Protein AF-A0A2D6MK32-F1 (afdb_monomer_lite)

Radius of gyration: 17.48 Å; chains: 1; bounding box: 47×19×46 Å

Structure (mmCIF, N/CA/C/O backbone):
data_AF-A0A2D6MK32-F1
#
_entry.id   AF-A0A2D6MK32-F1
#
loop_
_atom_site.group_PDB
_atom_site.id
_atom_site.type_symbol
_atom_site.label_atom_id
_atom_site.label_alt_id
_atom_site.label_comp_id
_atom_site.label_asym_id
_atom_site.label_entity_id
_atom_site.label_seq_id
_atom_site.pdbx_PDB_ins_code
_atom_site.Cartn_x
_atom_site.Cartn_y
_atom_site.Cartn_z
_atom_site.occupancy
_atom_site.B_iso_or_equiv
_atom_site.auth_seq_id
_atom_site.auth_comp_id
_atom_site.auth_asym_id
_atom_site.auth_atom_id
_atom_site.pdbx_PDB_model_num
ATOM 1 N N . MET A 1 1 ? 8.828 8.638 -24.430 1.00 52.59 1 MET A N 1
ATOM 2 C CA . MET A 1 1 ? 8.550 9.688 -23.418 1.00 52.59 1 MET A CA 1
ATOM 3 C C . MET A 1 1 ? 7.425 9.341 -22.435 1.00 52.59 1 MET A C 1
ATOM 5 O O . MET A 1 1 ? 7.682 9.405 -21.245 1.00 52.59 1 MET A O 1
ATOM 9 N N . LYS A 1 2 ? 6.216 8.931 -22.864 1.00 57.78 2 LYS A N 1
ATOM 10 C CA . LYS A 1 2 ? 5.079 8.677 -21.940 1.00 57.78 2 LYS A CA 1
ATOM 11 C C . LYS A 1 2 ? 5.277 7.511 -20.947 1.00 57.78 2 LYS A C 1
ATOM 13 O O . LYS A 1 2 ? 4.841 7.622 -19.808 1.00 57.78 2 LYS A O 1
ATOM 18 N N . LYS A 1 3 ? 5.971 6.433 -21.345 1.00 61.81 3 LYS A N 1
ATOM 19 C CA . LYS A 1 3 ? 6.187 5.235 -20.502 1.00 61.81 3 LYS A CA 1
ATOM 20 C C . LYS A 1 3 ? 6.915 5.536 -19.182 1.00 61.81 3 LYS A C 1
ATOM 22 O O . LYS A 1 3 ? 6.463 5.097 -18.136 1.00 61.81 3 LYS A O 1
ATOM 27 N N . HIS A 1 4 ? 7.966 6.361 -19.212 1.00 70.94 4 HIS A N 1
ATOM 28 C CA . HIS A 1 4 ? 8.705 6.736 -17.996 1.00 70.94 4 HIS A CA 1
ATOM 29 C C . HIS A 1 4 ? 7.860 7.508 -16.979 1.00 70.94 4 HIS A C 1
ATOM 31 O O . HIS A 1 4 ? 8.086 7.393 -15.777 1.00 70.94 4 HIS A O 1
ATOM 37 N N . LEU A 1 5 ? 6.888 8.291 -17.450 1.00 77.62 5 LEU A N 1
ATOM 38 C CA . LEU A 1 5 ? 6.017 9.070 -16.576 1.00 77.62 5 LEU A CA 1
ATOM 39 C C . LEU A 1 5 ? 5.002 8.160 -15.871 1.00 77.62 5 LEU A C 1
ATOM 41 O O . LEU A 1 5 ? 4.786 8.308 -14.675 1.00 77.62 5 LEU A O 1
ATOM 45 N N . ILE A 1 6 ? 4.472 7.161 -16.586 1.00 76.69 6 ILE A N 1
ATOM 46 C CA . ILE A 1 6 ? 3.577 6.133 -16.031 1.00 76.69 6 ILE A CA 1
ATOM 47 C C . ILE A 1 6 ? 4.310 5.274 -14.992 1.00 76.69 6 ILE A C 1
ATOM 49 O O . ILE A 1 6 ? 3.775 5.044 -13.912 1.00 76.69 6 ILE A O 1
ATOM 53 N N . LEU A 1 7 ? 5.552 4.867 -15.276 1.00 75.12 7 LEU A N 1
ATOM 54 C CA . LEU A 1 7 ? 6.391 4.111 -14.337 1.00 75.12 7 LEU A CA 1
ATOM 55 C C . LEU A 1 7 ? 6.648 4.878 -13.032 1.00 75.12 7 LEU A C 1
ATOM 57 O O . LEU A 1 7 ? 6.502 4.327 -11.938 1.00 75.12 7 LEU A O 1
ATOM 61 N N . LYS A 1 8 ? 7.012 6.164 -13.139 1.00 80.69 8 LYS A N 1
ATOM 62 C CA . LYS A 1 8 ? 7.221 7.026 -11.967 1.00 80.69 8 LYS A CA 1
ATOM 63 C C . LYS A 1 8 ? 5.945 7.172 -11.151 1.00 80.69 8 LYS A C 1
ATOM 65 O O . LYS A 1 8 ? 5.987 6.989 -9.939 1.00 80.69 8 LYS A O 1
ATOM 70 N N . LEU A 1 9 ? 4.824 7.441 -11.820 1.00 81.62 9 LEU A N 1
ATOM 71 C CA . LEU A 1 9 ? 3.534 7.589 -11.157 1.00 81.62 9 LEU A CA 1
ATOM 72 C C . LEU A 1 9 ? 3.139 6.301 -10.426 1.00 81.62 9 LEU A C 1
ATOM 74 O O . LEU A 1 9 ? 2.726 6.361 -9.275 1.00 81.62 9 LEU A O 1
ATOM 78 N N . ASN A 1 10 ? 3.323 5.139 -11.060 1.00 78.69 10 ASN A N 1
ATOM 79 C CA . ASN A 1 10 ? 3.029 3.845 -10.448 1.00 78.69 10 ASN A CA 1
ATOM 80 C C . ASN A 1 10 ? 3.925 3.569 -9.234 1.00 78.69 10 ASN A C 1
ATOM 82 O O . ASN A 1 10 ? 3.449 3.086 -8.213 1.00 78.69 10 ASN A O 1
ATOM 86 N N . THR A 1 11 ? 5.208 3.925 -9.312 1.00 79.62 11 THR A N 1
ATOM 87 C CA . THR A 1 11 ? 6.150 3.753 -8.195 1.00 79.62 11 THR A CA 1
ATOM 88 C C . THR A 1 11 ? 5.783 4.642 -7.006 1.00 79.62 11 THR A C 1
ATOM 90 O O . THR A 1 11 ? 5.784 4.185 -5.862 1.00 79.62 11 THR A O 1
ATOM 93 N N . GLU A 1 12 ? 5.441 5.908 -7.257 1.00 84.44 12 GLU A N 1
ATOM 94 C CA . GLU A 1 12 ? 4.991 6.818 -6.201 1.00 84.44 12 GLU A CA 1
ATOM 95 C C . GLU A 1 12 ? 3.645 6.387 -5.616 1.00 84.44 12 GLU A C 1
ATOM 97 O O . GLU A 1 12 ? 3.487 6.386 -4.395 1.00 84.44 12 GLU A O 1
ATOM 102 N N . LEU A 1 13 ? 2.710 5.936 -6.457 1.00 80.88 13 LEU A N 1
ATOM 103 C CA . LEU A 1 13 ? 1.413 5.417 -6.029 1.00 80.88 13 LEU A CA 1
ATOM 1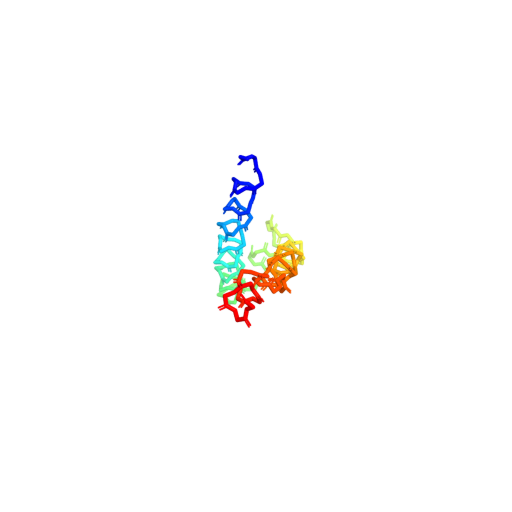04 C C . LEU A 1 13 ? 1.560 4.134 -5.200 1.00 80.88 13 LEU A C 1
ATOM 106 O O . LEU A 1 13 ? 0.893 3.988 -4.178 1.00 80.88 13 LEU A O 1
ATOM 110 N N . PHE A 1 14 ? 2.464 3.229 -5.580 1.00 81.81 14 PHE A N 1
ATOM 111 C CA . PHE A 1 14 ? 2.779 2.028 -4.806 1.00 81.81 14 PHE A CA 1
ATOM 112 C C . PHE A 1 14 ? 3.353 2.389 -3.431 1.00 81.81 14 PHE A C 1
ATOM 114 O O . PHE A 1 14 ? 2.907 1.883 -2.402 1.00 81.81 14 PHE A O 1
ATOM 121 N N . ARG A 1 15 ? 4.289 3.342 -3.382 1.00 82.62 15 ARG A N 1
ATOM 122 C CA . ARG A 1 15 ? 4.868 3.799 -2.115 1.00 82.62 15 ARG A CA 1
ATOM 123 C C . ARG A 1 15 ? 3.827 4.478 -1.222 1.00 82.62 15 ARG A C 1
ATOM 125 O O . ARG A 1 15 ? 3.757 4.174 -0.033 1.00 82.62 15 ARG A O 1
ATOM 132 N N . ALA A 1 16 ? 3.012 5.370 -1.785 1.00 83.94 16 ALA A N 1
ATOM 133 C CA . ALA A 1 16 ? 1.958 6.069 -1.057 1.00 83.94 16 ALA A CA 1
ATOM 134 C C . ALA A 1 16 ? 0.876 5.103 -0.555 1.00 83.94 16 ALA A C 1
ATOM 136 O O . ALA A 1 16 ? 0.479 5.186 0.604 1.00 83.94 16 ALA A O 1
ATOM 137 N N . SER A 1 17 ? 0.443 4.154 -1.390 1.00 78.94 17 SER A N 1
ATOM 138 C CA . SER A 1 17 ? -0.548 3.139 -1.011 1.00 78.94 17 SER A CA 1
ATOM 139 C C . SER A 1 17 ? -0.024 2.187 0.063 1.00 78.94 17 SER A C 1
ATOM 141 O O . SER A 1 17 ? -0.772 1.855 0.979 1.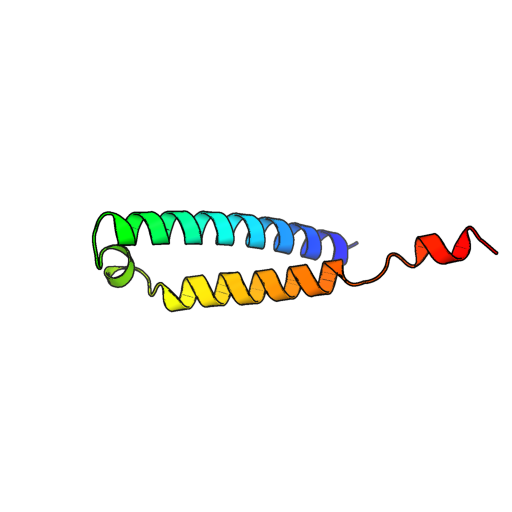00 78.94 17 SER A O 1
ATOM 143 N N . GLY A 1 18 ? 1.260 1.817 0.036 1.00 80.31 18 GLY A N 1
ATOM 144 C CA . GLY A 1 18 ? 1.882 1.037 1.108 1.00 80.31 18 GLY A CA 1
ATOM 145 C C . GLY A 1 18 ? 1.902 1.775 2.445 1.00 80.31 18 GLY A C 1
ATOM 146 O O . GLY A 1 18 ? 1.477 1.226 3.461 1.00 80.31 18 GLY A O 1
ATOM 147 N N . ILE A 1 19 ? 2.318 3.046 2.445 1.00 87.12 19 ILE A N 1
ATOM 148 C CA . ILE A 1 19 ? 2.305 3.886 3.655 1.00 87.12 19 ILE A CA 1
ATOM 149 C C . ILE A 1 19 ? 0.872 4.062 4.172 1.00 87.12 19 ILE A C 1
ATOM 151 O O . ILE A 1 19 ? 0.625 3.911 5.366 1.00 87.12 19 ILE A O 1
ATOM 155 N N . LEU A 1 20 ? -0.082 4.338 3.281 1.00 80.62 20 LEU A N 1
ATOM 156 C CA . LEU A 1 20 ? -1.487 4.498 3.641 1.00 80.62 20 LEU A CA 1
ATOM 157 C C . LEU A 1 20 ? -2.063 3.210 4.243 1.00 80.62 20 LEU A C 1
ATOM 159 O O . LEU A 1 20 ? -2.749 3.269 5.258 1.00 80.62 20 LEU A O 1
ATOM 163 N N . THR A 1 21 ? -1.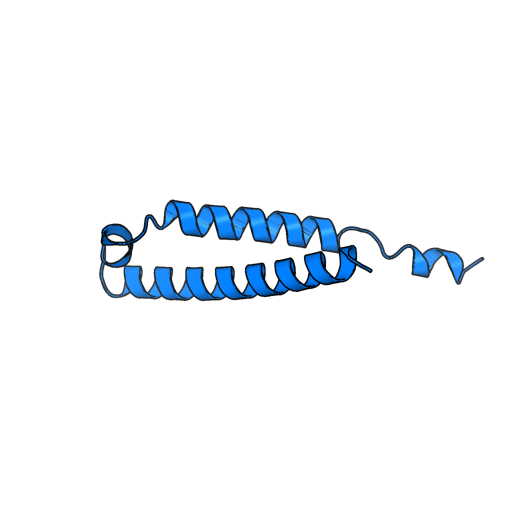739 2.054 3.661 1.00 80.75 21 THR A N 1
ATOM 164 C CA . THR A 1 21 ? -2.159 0.743 4.177 1.00 80.75 21 THR A CA 1
ATOM 165 C C . THR A 1 21 ? -1.612 0.511 5.582 1.00 80.75 21 THR A C 1
ATOM 167 O O . THR A 1 21 ? -2.363 0.096 6.458 1.00 80.75 21 THR A O 1
ATOM 170 N N . LEU A 1 22 ? -0.340 0.842 5.832 1.00 82.25 22 LEU A N 1
ATOM 171 C CA . LEU A 1 22 ? 0.261 0.739 7.165 1.00 82.25 22 LEU A CA 1
ATOM 172 C C . LEU A 1 22 ? -0.424 1.655 8.184 1.00 82.25 22 LEU A C 1
ATOM 174 O O . LEU A 1 22 ? -0.726 1.208 9.285 1.00 82.25 22 LEU A O 1
ATOM 178 N N . ILE A 1 23 ? -0.701 2.912 7.823 1.00 84.69 23 ILE A N 1
ATOM 179 C CA . ILE A 1 23 ? -1.395 3.864 8.706 1.00 84.69 23 ILE A CA 1
ATOM 180 C C . ILE A 1 23 ? -2.805 3.369 9.029 1.00 84.69 23 ILE A C 1
ATOM 182 O O . ILE A 1 23 ? -3.205 3.380 10.189 1.00 84.69 23 ILE A O 1
ATOM 186 N N . LEU A 1 24 ? -3.549 2.910 8.022 1.00 78.62 24 LEU A N 1
ATOM 187 C CA . LEU A 1 24 ? -4.894 2.372 8.212 1.00 78.62 24 LEU A CA 1
ATOM 188 C C . LEU A 1 24 ? -4.870 1.116 9.086 1.00 78.62 24 LEU A C 1
ATOM 190 O O . LEU A 1 24 ? -5.682 0.990 9.994 1.00 78.62 24 LEU A O 1
ATOM 194 N N . PHE A 1 25 ? -3.899 0.229 8.885 1.00 79.62 25 PHE A N 1
ATOM 195 C CA . PHE A 1 25 ? -3.733 -0.943 9.737 1.00 79.62 25 PHE A CA 1
ATOM 196 C C . PHE A 1 25 ? -3.413 -0.555 11.189 1.00 79.62 25 PHE A C 1
ATOM 198 O O . PHE A 1 25 ? -3.966 -1.130 12.127 1.00 79.62 25 PHE A O 1
ATOM 205 N N . LEU A 1 26 ? -2.574 0.466 11.387 1.00 80.00 26 LEU A N 1
ATOM 206 C CA . LEU A 1 26 ? -2.254 0.999 12.712 1.00 80.00 26 LEU A CA 1
ATOM 207 C C . LEU A 1 26 ? -3.491 1.607 13.391 1.00 80.00 26 LEU A C 1
ATOM 209 O O . LEU A 1 26 ? -3.720 1.369 14.573 1.00 80.00 26 LEU A O 1
ATOM 213 N N . LEU A 1 27 ? -4.302 2.362 12.645 1.00 78.94 27 LEU A N 1
ATOM 214 C CA . LEU A 1 27 ? -5.547 2.9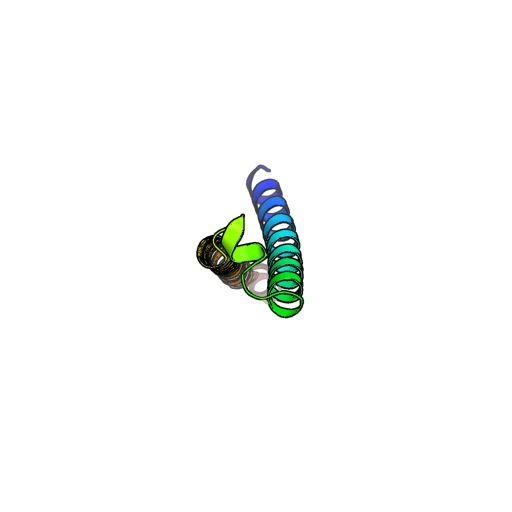58 13.138 1.00 78.94 27 LEU A CA 1
ATOM 215 C C . LEU A 1 27 ? -6.589 1.897 13.506 1.00 78.94 27 LEU A C 1
ATOM 217 O O . LEU A 1 27 ? -7.223 2.023 14.551 1.00 78.94 27 LEU A O 1
ATOM 221 N N . GLU A 1 28 ? -6.729 0.845 12.697 1.00 74.31 28 GLU A N 1
ATOM 222 C CA . GLU A 1 28 ? -7.601 -0.295 13.009 1.00 74.31 28 GLU A CA 1
ATOM 223 C C . GLU A 1 28 ? -7.109 -1.042 14.260 1.00 74.31 28 GLU A C 1
ATOM 225 O O . GLU A 1 28 ? -7.915 -1.455 15.087 1.00 74.31 28 GLU A O 1
ATOM 230 N N . THR A 1 29 ? -5.788 -1.147 14.454 1.00 71.62 29 THR A N 1
ATOM 231 C CA . THR A 1 29 ? -5.192 -1.769 15.653 1.00 71.62 29 THR A CA 1
ATOM 232 C C . THR A 1 29 ? -5.402 -0.921 16.913 1.00 71.62 29 THR A C 1
ATOM 234 O O . THR A 1 29 ? -5.586 -1.460 18.001 1.00 71.62 29 THR A O 1
ATOM 237 N N . LEU A 1 30 ? -5.373 0.412 16.793 1.00 78.94 30 LEU A N 1
ATOM 238 C CA . LEU A 1 30 ? -5.611 1.329 17.916 1.00 78.94 30 LEU A CA 1
ATOM 239 C C . LEU A 1 30 ? -7.078 1.341 18.359 1.00 78.94 30 LEU A C 1
ATOM 241 O O . LEU A 1 30 ? -7.364 1.560 19.537 1.00 78.94 30 LEU A O 1
ATOM 245 N N . LYS A 1 31 ? -8.007 1.141 17.422 1.00 74.19 31 LYS A N 1
ATOM 246 C CA . LYS A 1 31 ? -9.436 1.056 17.701 1.00 74.19 31 LYS A CA 1
ATOM 247 C C . LYS A 1 31 ? -10.094 0.129 16.689 1.00 74.19 31 LYS A C 1
ATOM 249 O O . LYS A 1 31 ? -10.334 0.530 15.549 1.00 74.19 31 LYS A O 1
ATOM 254 N N . GLU A 1 32 ? -10.434 -1.074 17.145 1.00 70.50 32 GLU A N 1
ATOM 255 C CA . GLU A 1 32 ? -11.149 -2.054 16.328 1.00 70.50 32 GLU A CA 1
ATOM 256 C C . GLU A 1 32 ? -12.391 -1.428 15.685 1.00 70.50 32 GLU A C 1
ATOM 258 O O . GLU A 1 32 ? -13.183 -0.733 16.334 1.00 70.50 32 GLU A O 1
ATOM 263 N N . GLY A 1 33 ? -12.538 -1.654 14.380 1.00 68.06 33 GLY A N 1
ATOM 264 C CA . GLY A 1 33 ? -13.660 -1.174 13.592 1.00 68.06 33 GLY A CA 1
ATOM 265 C C . GLY A 1 33 ? -13.591 0.297 13.185 1.00 68.06 33 GLY A C 1
ATOM 266 O O . GLY A 1 33 ? -14.480 0.735 12.463 1.00 68.06 33 GLY A O 1
ATOM 267 N N . TYR A 1 34 ? -12.586 1.079 13.599 1.00 70.19 34 TYR A N 1
ATOM 268 C CA . TYR A 1 34 ? -12.497 2.499 13.237 1.00 70.19 34 TYR A CA 1
ATOM 269 C C . TYR A 1 34 ? -12.302 2.710 11.735 1.00 70.19 34 TYR A C 1
ATOM 271 O O . TYR A 1 34 ? -12.971 3.556 11.142 1.00 70.19 34 TYR A O 1
ATOM 279 N N . VAL A 1 35 ? -11.420 1.938 11.101 1.00 63.75 35 VAL A N 1
ATOM 280 C CA . VAL A 1 35 ? -11.214 2.017 9.654 1.00 63.75 35 VAL A CA 1
ATOM 281 C C . VAL A 1 35 ? -12.360 1.332 8.939 1.00 63.75 35 VAL A C 1
ATOM 283 O O . VAL A 1 35 ? -12.937 1.937 8.039 1.00 63.75 35 VAL A O 1
ATOM 286 N N . SER A 1 36 ? -12.763 0.149 9.404 1.00 67.31 36 SER A N 1
ATOM 287 C CA . SER A 1 36 ? -13.873 -0.623 8.832 1.00 67.31 36 SER A CA 1
ATOM 288 C C . SER A 1 36 ? -15.208 0.145 8.782 1.00 67.31 36 SER A C 1
ATOM 290 O O . SER A 1 36 ? -16.049 -0.156 7.936 1.00 67.31 36 SER A O 1
ATOM 292 N N . PHE A 1 37 ? -15.400 1.162 9.635 1.00 65.75 37 PHE A N 1
ATOM 293 C CA . PHE A 1 37 ? -16.585 2.031 9.635 1.00 65.75 37 PHE A CA 1
ATOM 294 C C . PHE A 1 37 ? -16.618 3.042 8.475 1.00 65.75 37 PHE A C 1
ATOM 296 O O . PHE A 1 37 ? -17.696 3.424 8.024 1.00 65.75 37 PHE A O 1
ATOM 303 N N . TYR A 1 38 ? -15.453 3.489 7.992 1.00 68.19 38 TYR A N 1
ATOM 304 C CA . TYR A 1 38 ? -15.336 4.547 6.974 1.00 68.19 38 TYR A CA 1
ATOM 305 C C . TYR A 1 38 ? -14.799 4.044 5.629 1.00 68.19 38 TYR A C 1
ATOM 307 O O . TYR A 1 38 ? -15.141 4.591 4.582 1.00 68.19 38 TYR A O 1
ATOM 315 N N . LEU A 1 39 ? -13.954 3.016 5.641 1.00 66.75 39 LEU A N 1
ATOM 316 C CA . LEU A 1 39 ? -13.259 2.467 4.482 1.00 66.75 39 LEU A CA 1
ATOM 317 C C . LEU A 1 39 ? -13.194 0.950 4.619 1.00 66.75 39 LEU A C 1
ATOM 319 O O . LEU A 1 39 ? -12.777 0.435 5.647 1.00 66.75 39 LEU A O 1
ATOM 323 N N . ASN A 1 40 ? -13.543 0.216 3.562 1.00 72.44 40 ASN A N 1
ATOM 324 C CA . ASN A 1 40 ? -13.370 -1.232 3.570 1.00 72.44 40 ASN A CA 1
ATOM 325 C C . ASN A 1 40 ? -11.864 -1.564 3.462 1.00 72.44 40 ASN A C 1
ATOM 327 O O . ASN A 1 40 ? -11.286 -1.364 2.385 1.00 72.44 40 ASN A O 1
ATOM 331 N N . PRO A 1 41 ? -11.216 -2.080 4.527 1.00 68.81 41 PRO A N 1
ATOM 332 C CA . PRO A 1 41 ? -9.775 -2.335 4.531 1.00 68.81 41 PRO A CA 1
ATOM 333 C C . PRO A 1 41 ? -9.366 -3.366 3.470 1.00 68.81 41 PRO A C 1
ATOM 335 O O . PRO A 1 41 ? -8.250 -3.306 2.954 1.00 68.81 41 PRO A O 1
ATOM 338 N N . VAL A 1 42 ? -10.285 -4.250 3.062 1.00 74.69 42 VAL A N 1
ATOM 339 C CA . VAL A 1 42 ? -10.064 -5.226 1.986 1.00 74.69 42 VAL A CA 1
ATOM 340 C C . VAL A 1 42 ? -9.800 -4.525 0.652 1.00 74.69 42 VAL A C 1
ATOM 342 O O . VAL A 1 42 ? -8.904 -4.933 -0.081 1.00 74.69 42 VAL A O 1
ATOM 345 N N . ILE A 1 43 ? -10.518 -3.440 0.340 1.00 74.69 43 ILE A N 1
ATOM 346 C CA . ILE A 1 43 ? -10.344 -2.705 -0.925 1.00 74.69 43 ILE A CA 1
ATOM 347 C C . ILE A 1 43 ? -8.960 -2.050 -0.976 1.00 74.69 43 ILE A C 1
ATOM 349 O O . ILE A 1 43 ? -8.275 -2.127 -1.996 1.00 74.69 43 ILE A O 1
ATOM 353 N N . VAL A 1 44 ? -8.523 -1.446 0.131 1.00 72.50 44 VAL A N 1
ATOM 354 C CA . VAL A 1 44 ? -7.198 -0.813 0.223 1.00 72.50 44 VAL A CA 1
ATOM 355 C C . VAL A 1 44 ? -6.089 -1.853 0.055 1.00 72.50 44 VAL A C 1
ATOM 357 O O . VAL A 1 44 ? -5.138 -1.632 -0.695 1.00 72.50 44 VAL A O 1
ATOM 360 N N . LEU A 1 45 ? -6.250 -3.018 0.683 1.00 75.81 45 LEU A N 1
ATOM 361 C CA . LEU A 1 45 ? -5.291 -4.116 0.603 1.00 75.81 45 LEU A CA 1
ATOM 362 C C . LEU A 1 45 ? -5.207 -4.698 -0.819 1.00 75.81 45 LEU A C 1
ATOM 364 O O . LEU A 1 45 ? -4.113 -4.961 -1.314 1.00 75.81 45 LEU A O 1
ATOM 368 N N . VAL A 1 46 ? -6.339 -4.816 -1.520 1.00 79.88 46 VAL A N 1
ATOM 369 C CA . VAL A 1 46 ? -6.376 -5.230 -2.932 1.00 79.88 46 VAL A CA 1
ATOM 370 C C . VAL A 1 46 ? -5.638 -4.229 -3.828 1.00 79.88 46 VAL A C 1
ATOM 372 O O . VAL A 1 46 ? -4.838 -4.647 -4.663 1.00 79.88 46 VAL A O 1
ATOM 375 N N . ILE A 1 47 ? -5.836 -2.918 -3.644 1.00 78.06 47 ILE A N 1
ATOM 376 C CA . ILE A 1 47 ? -5.119 -1.885 -4.418 1.00 78.06 47 ILE A CA 1
ATOM 377 C C . ILE A 1 47 ? -3.605 -1.967 -4.169 1.00 78.06 47 ILE A C 1
ATOM 379 O O . ILE A 1 47 ? -2.811 -1.884 -5.113 1.00 78.06 47 ILE A O 1
ATOM 383 N N . PHE A 1 48 ? -3.195 -2.169 -2.916 1.00 77.44 48 PHE A N 1
ATOM 384 C CA . PHE A 1 48 ? -1.788 -2.342 -2.558 1.00 77.44 48 PHE A CA 1
ATOM 385 C C . PHE A 1 48 ? -1.173 -3.588 -3.216 1.00 77.44 48 PHE A C 1
ATOM 387 O O . PHE A 1 48 ? -0.096 -3.509 -3.806 1.00 77.44 48 PHE A O 1
ATOM 394 N N . LEU A 1 49 ? -1.876 -4.724 -3.195 1.00 80.19 49 LEU A N 1
ATOM 395 C CA . LEU A 1 49 ? -1.410 -5.955 -3.839 1.00 80.19 49 LEU A CA 1
ATOM 396 C C . LEU A 1 49 ? -1.291 -5.800 -5.358 1.00 80.19 49 LEU A C 1
ATOM 398 O O . LEU A 1 49 ? -0.258 -6.150 -5.925 1.00 80.19 49 LEU A O 1
ATOM 402 N N . VAL A 1 50 ? -2.309 -5.246 -6.023 1.00 82.50 50 VAL A N 1
ATOM 403 C CA . VAL A 1 50 ? -2.295 -5.067 -7.484 1.00 82.50 50 VAL A CA 1
ATOM 404 C C . VAL A 1 50 ? -1.170 -4.119 -7.907 1.00 82.50 50 VAL A C 1
ATOM 406 O O . VAL A 1 50 ? -0.429 -4.432 -8.837 1.00 82.50 50 VAL A O 1
ATOM 409 N N . SER A 1 51 ? -0.983 -2.998 -7.205 1.00 77.31 51 SER A N 1
ATOM 410 C CA . SER A 1 51 ? 0.116 -2.066 -7.504 1.00 77.31 51 SER A CA 1
ATOM 411 C C . SER A 1 51 ? 1.499 -2.679 -7.250 1.00 77.31 51 SER A C 1
ATOM 413 O O . SER A 1 51 ? 2.408 -2.481 -8.059 1.00 77.31 51 SER A O 1
ATOM 415 N N . GLY A 1 52 ? 1.650 -3.493 -6.199 1.00 77.19 52 GLY A N 1
ATOM 416 C CA . GLY A 1 52 ? 2.887 -4.226 -5.921 1.00 77.19 52 GLY A CA 1
ATOM 417 C C . GLY A 1 52 ? 3.221 -5.281 -6.970 1.00 77.19 52 GLY A C 1
ATOM 418 O O . GLY A 1 52 ? 4.376 -5.396 -7.374 1.00 77.19 52 GLY A O 1
ATOM 419 N N . VAL A 1 53 ? 2.219 -6.007 -7.471 1.00 81.12 53 VAL A N 1
ATOM 420 C CA . VAL A 1 53 ? 2.399 -6.989 -8.550 1.00 81.12 53 VAL A CA 1
ATOM 421 C C . VAL A 1 53 ? 2.852 -6.303 -9.841 1.00 81.12 53 VAL A C 1
ATOM 423 O O . VAL A 1 53 ? 3.811 -6.756 -10.461 1.00 81.12 53 VAL A O 1
ATOM 426 N N . VAL A 1 54 ? 2.231 -5.179 -10.219 1.00 79.75 54 VAL A N 1
ATOM 427 C CA . VAL A 1 54 ? 2.652 -4.399 -11.398 1.00 79.75 54 VAL A CA 1
ATOM 428 C C . VAL A 1 54 ? 4.096 -3.914 -11.249 1.00 79.75 54 VAL A C 1
ATOM 430 O O . VAL A 1 54 ? 4.879 -4.043 -12.185 1.00 79.75 54 VAL A O 1
ATOM 433 N N . TRP A 1 55 ? 4.471 -3.404 -10.073 1.00 78.25 55 TRP A N 1
ATOM 434 C CA . TRP A 1 55 ? 5.846 -2.977 -9.798 1.00 78.25 55 TRP A CA 1
ATOM 435 C C . TRP A 1 55 ? 6.854 -4.137 -9.851 1.00 78.25 55 TRP A C 1
ATOM 437 O O . TRP A 1 55 ? 7.957 -3.974 -10.369 1.00 78.25 55 TRP A O 1
ATOM 447 N N . LEU A 1 56 ? 6.481 -5.317 -9.348 1.00 77.44 56 LEU A N 1
ATOM 448 C CA . LEU A 1 56 ? 7.345 -6.499 -9.354 1.00 77.44 56 LEU A CA 1
ATOM 449 C C . LEU A 1 56 ? 7.615 -7.005 -10.777 1.00 77.44 56 LEU A C 1
ATOM 451 O O . LEU A 1 56 ? 8.748 -7.362 -11.091 1.00 77.44 56 LEU A O 1
ATOM 455 N N . PHE A 1 57 ? 6.594 -7.031 -11.636 1.00 74.94 57 PHE A N 1
ATOM 456 C CA . PHE A 1 57 ? 6.760 -7.436 -13.033 1.00 74.94 57 PHE A CA 1
ATOM 457 C C . PHE A 1 57 ? 7.554 -6.413 -13.851 1.00 74.94 57 PHE A C 1
ATOM 459 O O . PHE A 1 57 ? 8.368 -6.819 -14.672 1.00 74.94 57 PHE A O 1
ATOM 466 N N . ASP A 1 58 ? 7.388 -5.118 -13.578 1.00 68.50 58 ASP A N 1
ATOM 467 C CA . ASP A 1 58 ? 8.170 -4.043 -14.204 1.00 68.50 58 ASP A CA 1
ATOM 468 C C . ASP A 1 58 ? 9.666 -4.133 -13.850 1.00 68.50 58 ASP A C 1
ATOM 470 O O . ASP A 1 58 ? 10.529 -3.982 -14.710 1.00 68.50 58 ASP A O 1
ATOM 474 N N . LYS A 1 59 ? 9.999 -4.494 -12.603 1.00 63.28 59 LYS A N 1
ATOM 475 C CA . LYS A 1 59 ? 11.393 -4.713 -12.185 1.00 63.28 59 LYS A CA 1
ATOM 476 C C . LYS A 1 59 ? 12.032 -6.013 -12.678 1.00 63.28 59 LYS A C 1
ATOM 478 O O . LYS A 1 59 ? 13.248 -6.153 -12.557 1.00 63.28 59 LYS A O 1
ATOM 483 N N . ASN A 1 60 ? 11.238 -6.956 -13.177 1.00 59.00 60 ASN A N 1
ATOM 484 C CA . ASN A 1 60 ? 11.713 -8.249 -13.666 1.00 59.00 60 ASN A CA 1
ATOM 485 C C . ASN A 1 60 ? 11.990 -8.262 -15.178 1.00 59.00 60 ASN A C 1
ATOM 487 O O . ASN A 1 60 ? 12.354 -9.316 -15.697 1.00 59.00 60 ASN A O 1
ATOM 491 N N . GLU A 1 61 ? 11.860 -7.137 -15.891 1.00 56.75 61 GLU A N 1
ATOM 492 C CA . GLU A 1 61 ? 12.468 -7.015 -17.219 1.00 56.75 61 GLU A CA 1
ATOM 493 C C . GLU A 1 61 ? 13.998 -6.959 -17.040 1.00 56.75 61 GLU A C 1
ATOM 495 O O . GLU A 1 61 ? 14.510 -5.989 -16.474 1.00 56.75 61 GLU A O 1
ATOM 500 N N . PRO A 1 62 ? 14.757 -7.996 -17.455 1.00 55.72 62 PRO A N 1
ATOM 501 C CA . PRO A 1 62 ? 16.205 -7.956 -17.359 1.00 55.72 62 PRO A CA 1
ATOM 502 C C . PRO A 1 62 ? 16.706 -6.815 -18.237 1.00 55.72 62 PRO A C 1
ATOM 504 O O . PRO A 1 62 ? 16.351 -6.717 -19.414 1.00 55.72 62 PRO A O 1
ATOM 507 N N . ASP A 1 63 ? 17.533 -5.955 -17.652 1.00 58.44 63 ASP A N 1
ATOM 508 C CA . ASP A 1 63 ? 18.181 -4.847 -18.338 1.00 58.44 63 ASP A CA 1
ATOM 509 C C . ASP A 1 63 ? 19.082 -5.422 -19.447 1.00 58.44 63 ASP A C 1
ATOM 511 O O . ASP A 1 63 ? 20.239 -5.797 -19.238 1.00 58.44 63 ASP A O 1
ATOM 515 N N . SER A 1 64 ? 18.507 -5.583 -20.644 1.00 56.34 64 SER A N 1
ATOM 516 C CA . SER A 1 64 ? 19.159 -6.170 -21.826 1.00 56.34 64 SER A CA 1
ATOM 517 C C . SER A 1 64 ? 20.442 -5.430 -22.239 1.00 56.34 64 SER A C 1
ATOM 519 O O . SER A 1 64 ? 21.247 -5.954 -23.011 1.00 56.34 64 SER A O 1
ATOM 521 N N . THR A 1 65 ? 20.687 -4.263 -21.645 1.00 55.25 65 THR A N 1
ATOM 522 C CA . THR A 1 65 ? 21.884 -3.437 -21.783 1.00 55.25 65 THR A CA 1
ATOM 523 C C . THR A 1 65 ? 23.172 -4.121 -21.300 1.00 55.25 65 THR A C 1
ATOM 525 O O . THR A 1 65 ? 24.240 -3.814 -21.825 1.00 55.25 65 THR A O 1
ATOM 528 N N . PHE A 1 66 ? 23.115 -5.098 -20.382 1.00 57.53 66 PHE A N 1
ATOM 529 C CA . PHE A 1 66 ? 24.326 -5.826 -19.953 1.00 57.53 66 PHE A CA 1
ATOM 530 C C . PHE A 1 66 ? 24.835 -6.825 -21.013 1.00 57.53 66 PHE A C 1
ATOM 532 O O . PHE A 1 66 ? 26.029 -7.086 -21.099 1.00 57.53 66 PHE A O 1
ATOM 539 N N . THR A 1 67 ? 23.959 -7.339 -21.884 1.00 56.91 67 THR A N 1
ATOM 540 C CA . THR A 1 67 ? 24.317 -8.407 -22.846 1.00 56.91 67 THR A CA 1
ATOM 541 C C . THR A 1 67 ? 25.007 -7.919 -24.124 1.00 56.91 67 THR A C 1
ATOM 543 O O . THR A 1 67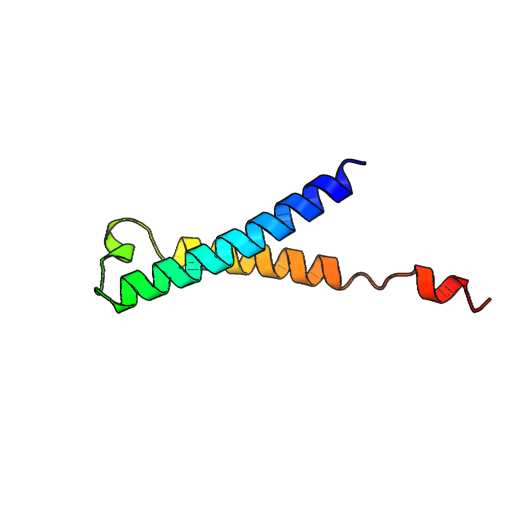 ? 25.521 -8.732 -24.891 1.00 56.91 67 THR A O 1
ATOM 546 N N . LEU A 1 68 ? 25.031 -6.603 -24.365 1.00 57.34 68 LEU A N 1
ATOM 547 C CA . LEU A 1 68 ? 25.664 -6.004 -25.547 1.00 57.34 68 L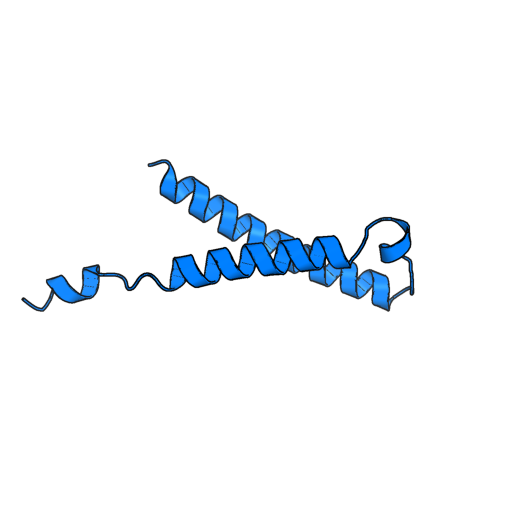EU A CA 1
ATOM 548 C C . LEU A 1 68 ? 27.074 -5.460 -25.285 1.00 57.34 68 LEU A C 1
ATOM 550 O O . LEU A 1 68 ? 27.770 -5.146 -26.242 1.00 57.34 68 LEU A O 1
ATOM 554 N N . SER A 1 69 ? 27.512 -5.361 -24.025 1.00 58.03 69 SER A N 1
ATOM 555 C CA . SER A 1 69 ? 28.881 -4.932 -23.701 1.00 58.03 69 SER A CA 1
ATOM 556 C C . SER A 1 69 ? 29.908 -6.072 -23.767 1.00 58.03 69 SER A C 1
ATOM 558 O O . SER A 1 69 ? 31.104 -5.800 -23.707 1.00 58.03 69 SER A O 1
ATOM 560 N N . GLU A 1 70 ? 29.459 -7.327 -23.870 1.00 59.34 70 GLU A N 1
ATOM 561 C CA . GLU A 1 70 ? 30.316 -8.524 -23.933 1.00 59.34 70 GLU A CA 1
ATOM 562 C C . GLU A 1 70 ? 30.363 -9.171 -25.334 1.00 59.34 70 GLU A C 1
ATOM 564 O O . GLU A 1 70 ? 30.779 -10.323 -25.467 1.00 59.34 70 GLU A O 1
ATOM 569 N N . ARG A 1 71 ? 29.944 -8.459 -26.391 1.00 47.41 71 ARG A N 1
ATOM 570 C CA . ARG A 1 71 ? 30.145 -8.889 -27.786 1.00 47.41 71 ARG A CA 1
ATOM 571 C C . ARG A 1 71 ? 31.009 -7.917 -28.568 1.00 47.41 71 ARG A C 1
ATOM 573 O O . ARG A 1 71 ? 30.747 -6.701 -28.474 1.00 47.41 71 ARG A O 1
#

Foldseek 3Di:
DVVVVVLVVLVVVLVVLVVVLVVLVVVCVVPPCPCVVPHPSVVSVVSNVVSVVVNVVVVPPPPCVVVVVVD

Secondary structure (DSSP, 8-state):
-HHHHHHHHHHHHHHHHHHHHHHHHHHHHHSTTTTTTTS-HHHHHHHHHHHHHHHHHHHTS--GGGGGTT-

Sequence (71 aa):
MKKHLILKLNTELFRASGILTLILFLLETLKEGYVSFYLNPVIVLVIFLVSGVVWLFDKNEPDSTFTLSER

pLDDT: mean 72.27, std 9.59, range [47.41, 87.12]